Protein AF-A0A973XC02-F1 (afdb_monomer)

Secondary structure (DSSP, 8-state):
-------PPP--EEEEEE-SS--HHHHHHHTTHHHHHHHTTT-EEEEHHHH-GGGGGHHHH---TTEEEES-HHHHHHHHHTT--------------------TT-S--SGGGGTTPPP--PPPPHHHHHTT-TTTTHHHHHHHHHHHHHT-

Nearest PDB structures (foldseek):
  7f9d-assembly1_A  TM=4.186E-01  e=3.302E+00  Homo sapiens
  1tvm-assembly1_A  TM=3.261E-01  e=2.918E+00  Escherichia coli

Sequence (152 aa):
MTQTSIPTPSVDTLWFTRCPVPTATGLAYKLGWLSDDFAHDAIQVQTLQEVGGELARHHYDHELKTLVREGGNLLALPARAQGAKTKLVGLTWIDELQAILVRPGSDITRPEHLVGKRLALPAFRAEDIAQNRRGRSIARGMSLAGYKGALA

pLDDT: mean 86.85, std 10.94, range [42.97, 96.62]

Structure (mmCIF, N/CA/C/O backbone):
data_AF-A0A973XC02-F1
#
_entry.id   AF-A0A973XC02-F1
#
loop_
_atom_site.group_PDB
_atom_site.id
_atom_site.type_symbol
_atom_site.label_atom_id
_atom_site.label_alt_id
_atom_site.label_comp_id
_atom_site.label_asym_id
_atom_site.label_entity_id
_atom_site.label_seq_id
_atom_site.pdbx_PDB_ins_code
_atom_site.Cartn_x
_atom_site.Cartn_y
_atom_site.Cartn_z
_atom_site.occupancy
_atom_site.B_iso_or_equiv
_atom_site.auth_seq_id
_atom_site.auth_comp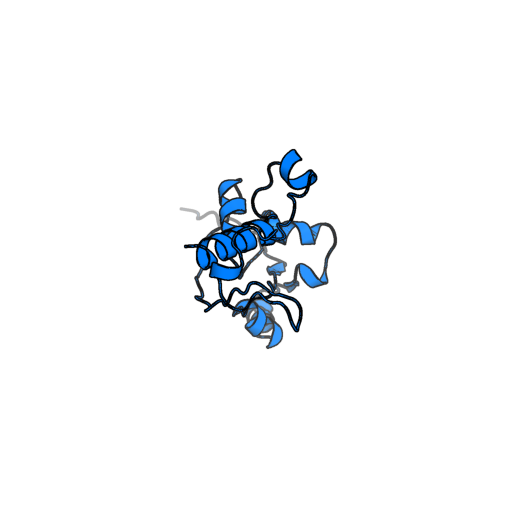_id
_atom_site.auth_asym_id
_atom_site.auth_atom_id
_atom_site.pdbx_PDB_model_num
ATOM 1 N N . MET A 1 1 ? 19.054 19.556 -41.951 1.00 46.62 1 MET A N 1
ATOM 2 C CA . MET A 1 1 ? 18.803 19.514 -40.495 1.00 46.62 1 MET A CA 1
ATOM 3 C C . MET A 1 1 ? 18.965 18.072 -40.053 1.00 46.62 1 MET A C 1
ATOM 5 O O . MET A 1 1 ? 18.111 17.253 -40.356 1.00 46.62 1 MET A O 1
ATOM 9 N N . THR A 1 2 ? 20.107 17.732 -39.468 1.00 42.97 2 THR A N 1
ATOM 10 C CA . THR A 1 2 ? 20.401 16.392 -38.948 1.00 42.97 2 THR A CA 1
ATOM 11 C C . THR A 1 2 ? 19.674 16.224 -37.616 1.00 42.97 2 THR A C 1
ATOM 13 O O . THR A 1 2 ? 19.988 16.908 -36.646 1.00 42.97 2 THR A O 1
ATOM 16 N N . GLN A 1 3 ? 18.656 15.363 -37.586 1.00 45.38 3 GLN A N 1
ATOM 17 C CA . GLN A 1 3 ? 18.008 14.943 -36.346 1.00 45.38 3 GLN A CA 1
ATOM 18 C C . GLN A 1 3 ? 18.979 14.037 -35.591 1.00 45.38 3 GLN A C 1
ATOM 20 O O . GLN A 1 3 ? 19.220 12.899 -35.984 1.00 45.38 3 GLN A O 1
ATOM 25 N N . THR A 1 4 ? 19.559 14.554 -34.514 1.00 46.59 4 THR A N 1
ATOM 26 C CA . THR A 1 4 ? 20.284 13.740 -33.542 1.00 46.59 4 THR A CA 1
ATOM 27 C C . THR A 1 4 ? 19.262 12.859 -32.827 1.00 46.59 4 THR A C 1
ATOM 29 O O . THR A 1 4 ? 18.496 13.351 -31.999 1.00 46.59 4 THR A O 1
ATOM 32 N N . SER A 1 5 ? 19.209 11.569 -33.167 1.00 49.69 5 SER A N 1
ATOM 33 C CA . SER A 1 5 ? 18.431 10.590 -32.409 1.00 49.69 5 SER A CA 1
ATOM 34 C C . SER A 1 5 ? 19.014 10.508 -31.002 1.00 49.69 5 SER A C 1
ATOM 36 O O . SER A 1 5 ? 20.159 10.091 -30.822 1.00 49.69 5 SER A O 1
ATOM 38 N N . ILE A 1 6 ? 18.249 10.938 -30.002 1.00 53.69 6 ILE A N 1
ATOM 39 C CA . ILE A 1 6 ? 18.600 10.705 -28.603 1.00 53.69 6 ILE A CA 1
ATOM 40 C C . ILE A 1 6 ? 18.558 9.183 -28.411 1.00 53.69 6 ILE A C 1
ATOM 42 O O . ILE A 1 6 ? 17.515 8.596 -28.703 1.00 53.69 6 ILE A O 1
ATOM 46 N N . PRO A 1 7 ? 19.643 8.519 -27.973 1.00 50.34 7 PRO A N 1
ATOM 47 C CA . PRO A 1 7 ? 19.581 7.100 -27.665 1.00 50.34 7 PRO A CA 1
ATOM 48 C C . PRO A 1 7 ? 18.562 6.911 -26.540 1.00 50.34 7 PRO A C 1
ATOM 50 O O . PRO A 1 7 ? 18.760 7.392 -25.421 1.00 50.34 7 PRO A O 1
ATOM 53 N N . THR A 1 8 ? 17.439 6.268 -26.852 1.00 57.44 8 THR A N 1
ATOM 54 C CA . THR A 1 8 ? 16.481 5.840 -25.837 1.00 57.44 8 THR A CA 1
ATOM 55 C C . THR A 1 8 ? 17.232 4.879 -24.919 1.00 57.44 8 THR A C 1
ATOM 57 O O . THR A 1 8 ? 17.833 3.933 -25.433 1.00 57.44 8 THR A O 1
ATOM 60 N N . PRO A 1 9 ? 17.281 5.112 -23.595 1.00 58.34 9 PRO A N 1
ATOM 61 C CA . PRO A 1 9 ? 17.897 4.146 -22.697 1.00 58.34 9 PRO A CA 1
ATOM 62 C C . PRO A 1 9 ? 17.231 2.787 -22.925 1.00 58.34 9 PRO A C 1
ATOM 64 O O . PRO A 1 9 ? 16.000 2.713 -22.900 1.00 58.34 9 PRO A O 1
ATOM 67 N N . SER A 1 10 ? 18.024 1.744 -23.189 1.00 78.19 10 SER A N 1
ATOM 68 C CA . SER A 1 10 ? 17.482 0.395 -23.317 1.00 78.19 10 SER A CA 1
ATOM 69 C C . SER A 1 10 ? 16.911 0.004 -21.960 1.00 78.19 10 SER A C 1
ATOM 71 O O . SER A 1 10 ? 17.583 0.049 -20.927 1.00 78.19 10 SER A O 1
ATOM 73 N N . VAL A 1 11 ? 15.609 -0.246 -21.934 1.00 90.38 11 VAL A N 1
ATOM 74 C CA . VAL A 1 11 ? 14.943 -0.766 -20.749 1.00 90.38 11 VAL A CA 1
ATOM 75 C C . VAL A 1 11 ? 15.113 -2.271 -20.807 1.00 90.38 11 VAL A C 1
ATOM 77 O O . VAL A 1 11 ? 14.372 -2.929 -21.512 1.00 90.38 11 VAL A O 1
ATOM 80 N N . ASP A 1 12 ? 16.078 -2.821 -20.077 1.00 92.38 12 ASP A N 1
ATOM 81 C CA . ASP A 1 12 ? 16.304 -4.275 -20.101 1.00 92.38 12 ASP A CA 1
ATOM 82 C C . ASP A 1 12 ? 15.309 -5.018 -19.189 1.00 92.38 12 ASP A C 1
ATOM 84 O O . ASP A 1 12 ? 15.028 -6.205 -19.358 1.00 92.38 12 ASP A O 1
ATOM 88 N N . THR A 1 13 ? 14.769 -4.326 -18.179 1.00 93.88 13 THR A N 1
ATOM 89 C CA . THR A 1 13 ? 13.832 -4.904 -17.210 1.00 93.88 13 THR A CA 1
ATOM 90 C C . THR A 1 13 ? 12.761 -3.905 -16.801 1.00 93.88 13 THR A C 1
ATOM 92 O O . THR A 1 13 ? 13.057 -2.829 -16.267 1.00 93.88 13 THR A O 1
ATOM 95 N N . LEU A 1 14 ? 11.509 -4.308 -16.995 1.00 94.12 14 LEU A N 1
ATOM 96 C CA . LEU A 1 14 ? 10.336 -3.723 -16.375 1.00 94.12 14 LEU A CA 1
ATOM 97 C C . LEU A 1 14 ? 10.137 -4.354 -14.996 1.00 94.12 14 LEU A C 1
ATOM 99 O O . LEU A 1 14 ? 9.862 -5.549 -14.856 1.00 94.12 14 LEU A O 1
ATOM 103 N N . TRP A 1 15 ? 10.227 -3.523 -13.969 1.00 94.38 15 TRP A N 1
ATOM 104 C CA . TRP A 1 15 ? 9.903 -3.918 -12.609 1.00 94.38 15 TRP A CA 1
ATOM 105 C C . TRP A 1 15 ? 8.450 -3.608 -12.321 1.00 94.38 15 TRP A C 1
ATOM 107 O O . TRP A 1 15 ? 7.950 -2.544 -12.686 1.00 94.38 15 TRP A O 1
ATOM 117 N N . PHE A 1 16 ? 7.780 -4.481 -11.581 1.00 92.19 16 PHE A N 1
ATOM 118 C CA . PHE A 1 16 ? 6.501 -4.125 -10.993 1.00 92.19 16 PHE A CA 1
ATOM 119 C C . PHE A 1 16 ? 6.318 -4.682 -9.584 1.00 92.19 16 PHE A C 1
ATOM 121 O O . PHE A 1 16 ? 7.075 -5.529 -9.106 1.00 92.19 16 PHE A O 1
ATOM 128 N N . THR A 1 17 ? 5.323 -4.158 -8.872 1.00 88.75 17 THR A N 1
ATOM 129 C CA . THR A 1 17 ? 5.004 -4.604 -7.512 1.00 88.75 17 THR A CA 1
ATOM 130 C C . THR A 1 17 ? 3.596 -5.153 -7.416 1.00 88.75 17 THR A C 1
ATOM 132 O O . THR A 1 17 ? 2.651 -4.507 -7.858 1.00 88.75 17 THR A O 1
ATOM 135 N N . ARG A 1 18 ? 3.449 -6.266 -6.699 1.00 83.25 18 ARG A N 1
ATOM 136 C CA 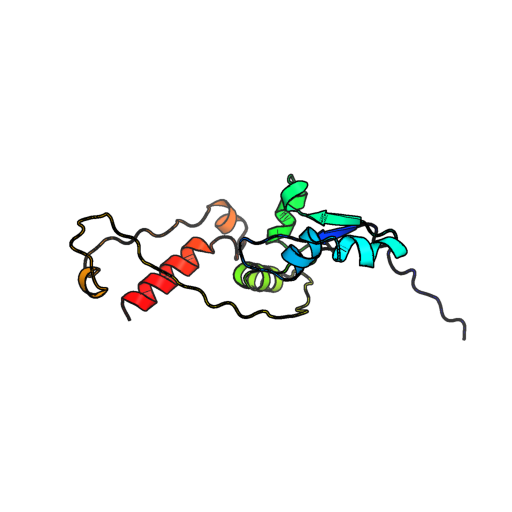. ARG A 1 18 ? 2.158 -6.806 -6.261 1.00 83.25 18 ARG A CA 1
ATOM 137 C C . ARG A 1 18 ? 1.794 -6.291 -4.864 1.00 83.25 18 ARG A C 1
ATOM 139 O O . ARG A 1 18 ? 2.375 -6.711 -3.865 1.00 83.25 18 ARG A O 1
ATOM 146 N N . CYS A 1 19 ? 0.844 -5.367 -4.780 1.00 78.50 19 CYS A N 1
ATOM 147 C CA . CYS A 1 19 ? 0.193 -5.035 -3.509 1.00 78.50 19 CYS A CA 1
ATOM 148 C C . CYS A 1 19 ? -0.877 -6.093 -3.164 1.00 78.50 19 CYS A C 1
ATOM 150 O O . CYS A 1 19 ? -1.382 -6.747 -4.075 1.00 78.50 19 CYS A O 1
ATOM 152 N N . PRO A 1 20 ? -1.270 -6.252 -1.885 1.00 77.38 20 PRO A N 1
ATOM 153 C CA . PRO A 1 20 ? -2.364 -7.141 -1.479 1.00 77.38 20 PRO A CA 1
ATOM 154 C C . PRO A 1 20 ? -3.742 -6.527 -1.803 1.00 77.38 20 PRO A C 1
ATOM 156 O O . PRO A 1 20 ? -4.612 -6.432 -0.946 1.00 77.38 20 PRO A O 1
ATOM 159 N N . VAL A 1 21 ? -3.914 -6.056 -3.036 1.00 77.88 21 VAL A N 1
ATOM 160 C CA . VAL A 1 21 ? -5.157 -5.505 -3.590 1.00 77.88 21 VAL A CA 1
ATOM 161 C C . VAL A 1 21 ? -5.350 -6.093 -4.993 1.00 77.88 21 VAL A C 1
ATOM 163 O O . VAL A 1 21 ? -4.355 -6.445 -5.637 1.00 77.88 21 VAL A O 1
ATOM 166 N N . PRO A 1 22 ? -6.591 -6.245 -5.483 1.00 80.88 22 PRO A N 1
ATOM 167 C CA . PRO A 1 22 ? -6.820 -6.731 -6.838 1.00 80.88 22 PRO A CA 1
ATOM 168 C C . PRO A 1 22 ? -6.283 -5.697 -7.836 1.00 80.88 22 PRO A C 1
ATOM 170 O O . PRO A 1 22 ? -6.787 -4.582 -7.915 1.00 80.88 22 PRO A O 1
ATOM 173 N N . THR A 1 23 ? -5.222 -6.057 -8.560 1.00 89.38 23 THR A N 1
ATOM 174 C CA . THR A 1 23 ? -4.550 -5.181 -9.533 1.00 89.38 23 THR A CA 1
ATOM 175 C C . THR A 1 23 ? -4.616 -5.796 -10.921 1.00 89.38 23 THR A C 1
ATOM 177 O O . THR A 1 23 ? -4.394 -7.002 -11.079 1.00 89.38 23 THR A O 1
ATOM 180 N N . ALA A 1 24 ? -4.881 -4.972 -11.934 1.00 90.94 24 ALA A N 1
ATOM 181 C CA . ALA A 1 24 ? -4.869 -5.407 -13.327 1.00 90.94 24 ALA A CA 1
ATOM 182 C C . ALA A 1 24 ? -3.470 -5.893 -13.738 1.00 90.94 24 ALA A C 1
ATOM 184 O O . ALA A 1 24 ? -3.335 -6.949 -14.351 1.00 90.94 24 ALA A O 1
ATOM 185 N N . THR A 1 25 ? -2.426 -5.187 -13.302 1.00 91.12 25 THR A N 1
ATOM 186 C CA . THR A 1 25 ? -1.013 -5.524 -13.531 1.00 91.12 25 THR A CA 1
ATOM 187 C C . THR A 1 25 ? -0.666 -6.887 -12.931 1.00 91.12 25 THR A C 1
ATOM 189 O O . THR A 1 25 ? -0.001 -7.699 -13.571 1.00 91.12 25 THR A O 1
ATOM 192 N N . GLY A 1 26 ? -1.147 -7.183 -11.716 1.00 89.94 26 GLY A N 1
ATOM 193 C CA . GLY A 1 26 ? -0.928 -8.480 -11.073 1.00 89.94 26 GLY A CA 1
ATOM 194 C C . GLY A 1 26 ? -1.609 -9.636 -11.810 1.00 89.94 26 GLY A C 1
ATOM 195 O O . GLY A 1 26 ? -1.017 -10.711 -11.933 1.00 89.94 26 GLY A O 1
ATOM 196 N N . LEU A 1 27 ? -2.825 -9.421 -12.325 1.00 91.94 27 LEU A N 1
ATOM 197 C CA . LEU A 1 27 ? -3.544 -10.418 -13.121 1.00 91.94 27 LEU A CA 1
ATOM 198 C C . LEU A 1 27 ? -2.881 -10.637 -14.487 1.00 91.94 27 LEU A C 1
ATOM 200 O O . LEU A 1 27 ? -2.615 -11.781 -14.846 1.00 91.94 27 LEU A O 1
ATOM 204 N N . ALA A 1 28 ? -2.561 -9.557 -15.204 1.00 93.56 28 ALA A N 1
ATOM 205 C CA . ALA A 1 28 ? -1.890 -9.603 -16.502 1.00 93.56 28 ALA A CA 1
ATOM 206 C C . ALA A 1 28 ? -0.536 -10.321 -16.416 1.00 93.56 28 ALA A C 1
ATOM 208 O O . ALA A 1 28 ? -0.223 -11.147 -17.268 1.00 93.56 28 ALA A O 1
ATOM 209 N N . TYR A 1 29 ? 0.235 -10.081 -15.350 1.00 91.94 29 TYR A N 1
ATOM 210 C CA . TYR A 1 29 ? 1.465 -10.829 -15.096 1.00 91.94 29 TYR A CA 1
ATOM 211 C C . TYR A 1 29 ? 1.206 -12.326 -14.905 1.00 91.94 29 TYR A C 1
ATOM 213 O O . TYR A 1 29 ? 1.849 -13.154 -15.541 1.00 91.94 29 TYR A O 1
ATOM 221 N N . LYS A 1 30 ? 0.245 -12.688 -14.044 1.00 91.56 30 LYS A N 1
ATOM 222 C CA . LYS A 1 30 ? -0.061 -14.096 -13.747 1.00 91.56 30 LYS A CA 1
ATOM 223 C C . LYS A 1 30 ? -0.553 -14.863 -14.981 1.00 91.56 30 LYS A C 1
ATOM 225 O O . LYS A 1 30 ? -0.336 -16.067 -15.061 1.00 91.56 30 LYS A O 1
ATOM 230 N N . LEU A 1 31 ? -1.222 -14.180 -15.908 1.00 95.38 31 LEU A N 1
ATOM 231 C CA . LEU A 1 31 ? -1.713 -14.747 -17.166 1.00 95.38 31 LEU A CA 1
ATOM 232 C C . LEU A 1 31 ? -0.663 -14.753 -18.292 1.00 95.38 31 LEU A C 1
ATOM 234 O O . LEU A 1 31 ? -0.972 -15.228 -19.378 1.00 95.38 31 LEU A O 1
ATOM 238 N N . GLY A 1 32 ? 0.550 -14.241 -18.052 1.00 95.00 32 GLY A N 1
ATOM 239 C CA . GLY A 1 32 ? 1.636 -14.183 -19.040 1.00 95.00 32 GLY A CA 1
ATOM 240 C C . GLY A 1 32 ? 1.597 -12.967 -19.969 1.00 95.00 32 GLY A C 1
ATOM 241 O O . GLY A 1 32 ? 2.591 -12.679 -20.623 1.00 95.00 32 GLY A O 1
ATOM 242 N N . TRP A 1 33 ? 0.516 -12.184 -19.959 1.00 96.12 33 TRP A N 1
ATOM 243 C CA . TRP A 1 33 ? 0.285 -11.104 -20.925 1.00 96.12 33 TRP A CA 1
ATOM 244 C C . TRP A 1 33 ? 1.378 -10.038 -20.927 1.00 96.12 33 TRP A C 1
ATOM 246 O O . TRP A 1 33 ? 1.778 -9.588 -21.991 1.00 96.12 33 TRP A O 1
ATOM 256 N N . LEU A 1 34 ? 1.880 -9.642 -19.749 1.00 93.44 34 LEU A N 1
ATOM 257 C CA . LEU A 1 34 ? 2.972 -8.665 -19.688 1.00 93.44 34 LEU A CA 1
ATOM 258 C C . LEU A 1 34 ? 4.253 -9.228 -20.311 1.00 93.44 34 LEU A C 1
ATOM 260 O O . LEU A 1 34 ? 4.937 -8.529 -21.043 1.00 93.44 34 LEU A O 1
ATOM 264 N N . SER A 1 35 ? 4.591 -10.483 -20.018 1.00 93.12 35 SER A N 1
ATOM 265 C CA . SER A 1 35 ? 5.792 -11.109 -20.570 1.00 93.12 35 SER A CA 1
ATOM 266 C C . SER A 1 35 ? 5.695 -11.281 -22.083 1.00 93.12 35 SER A C 1
ATOM 268 O O . SER A 1 35 ? 6.677 -11.018 -22.768 1.00 93.12 35 SER A O 1
ATOM 270 N N . ASP A 1 36 ? 4.524 -11.665 -22.591 1.00 95.69 36 ASP A N 1
ATOM 271 C CA . ASP A 1 36 ? 4.285 -11.844 -24.024 1.00 95.69 36 ASP A CA 1
ATOM 272 C C . ASP A 1 36 ? 4.392 -10.516 -24.792 1.00 95.69 36 ASP A C 1
ATOM 274 O O . ASP A 1 36 ? 5.047 -10.462 -25.832 1.00 95.69 36 ASP A O 1
ATOM 278 N N . ASP A 1 37 ? 3.805 -9.437 -24.260 1.00 94.19 37 ASP A N 1
ATOM 279 C CA . ASP A 1 37 ? 3.807 -8.108 -24.893 1.00 94.19 37 ASP A CA 1
ATOM 280 C C . ASP A 1 37 ? 5.227 -7.518 -24.977 1.00 94.19 37 ASP A C 1
ATOM 282 O O . ASP A 1 37 ? 5.639 -6.986 -26.006 1.00 94.19 37 ASP A O 1
ATOM 286 N N . PHE A 1 38 ? 6.024 -7.693 -23.917 1.00 93.75 38 PHE A N 1
ATOM 287 C CA . PHE A 1 38 ? 7.392 -7.168 -23.830 1.00 93.75 38 PHE A CA 1
ATOM 288 C C . PHE A 1 38 ? 8.472 -8.080 -24.444 1.00 93.75 38 PHE A C 1
ATOM 290 O O . PHE A 1 38 ? 9.632 -7.670 -24.558 1.00 93.75 38 PHE A O 1
ATOM 297 N N . ALA A 1 39 ? 8.123 -9.300 -24.872 1.00 92.81 39 ALA A N 1
ATOM 298 C CA . ALA A 1 39 ? 9.081 -10.268 -25.410 1.00 92.81 39 ALA A CA 1
ATOM 299 C C . ALA A 1 39 ? 9.748 -9.794 -26.711 1.00 92.81 39 ALA A C 1
ATOM 301 O O . ALA A 1 39 ? 10.949 -10.005 -26.892 1.00 92.81 39 ALA A O 1
ATOM 302 N N . HIS A 1 40 ? 8.991 -9.138 -27.600 1.00 90.75 40 HIS A N 1
ATOM 303 C CA . HIS A 1 40 ? 9.508 -8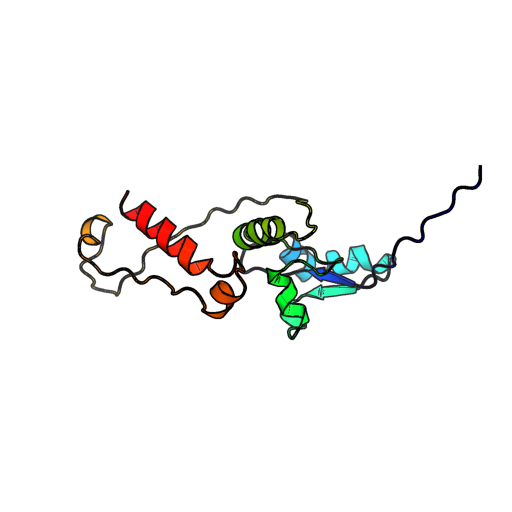.587 -28.862 1.00 90.75 40 HIS A CA 1
ATOM 304 C C . HIS A 1 40 ? 10.643 -7.581 -28.629 1.00 90.75 40 HIS A C 1
ATOM 306 O O . HIS A 1 40 ? 11.617 -7.552 -29.380 1.00 90.75 40 HIS A O 1
ATOM 312 N N . ASP A 1 41 ? 10.531 -6.792 -27.562 1.00 93.06 41 ASP A N 1
ATOM 313 C CA . ASP A 1 41 ? 11.490 -5.746 -27.216 1.00 93.06 41 ASP A CA 1
ATOM 314 C C . ASP A 1 41 ? 12.657 -6.272 -26.361 1.00 93.06 41 ASP A C 1
ATOM 316 O O . ASP A 1 41 ? 13.502 -5.494 -25.920 1.00 93.06 41 ASP A O 1
ATOM 320 N N . ALA A 1 42 ? 12.711 -7.588 -26.115 1.00 92.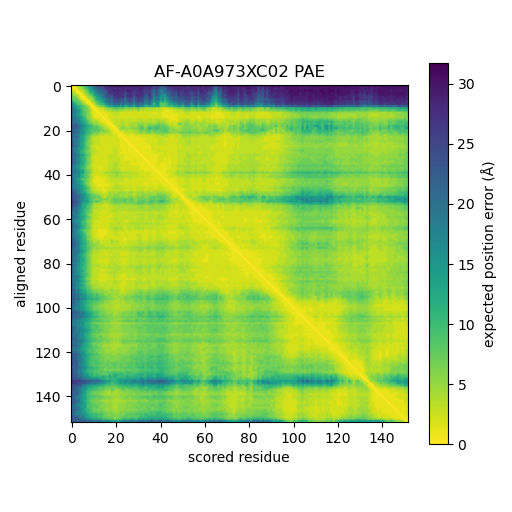88 42 ALA A N 1
ATOM 321 C CA . ALA A 1 42 ? 13.673 -8.242 -25.230 1.00 92.88 42 ALA A CA 1
ATOM 322 C C . ALA A 1 42 ? 13.690 -7.667 -23.797 1.00 92.88 42 ALA A C 1
ATOM 324 O O . ALA A 1 42 ? 14.718 -7.708 -23.116 1.00 92.88 42 ALA A O 1
ATOM 325 N N . ILE A 1 43 ? 12.546 -7.162 -23.319 1.00 94.94 43 ILE A N 1
ATOM 326 C CA . ILE A 1 43 ? 12.409 -6.580 -21.980 1.00 94.94 43 ILE A CA 1
ATOM 327 C C . ILE A 1 43 ? 11.931 -7.653 -21.005 1.00 94.94 43 ILE A C 1
ATOM 329 O O . ILE A 1 43 ? 10.876 -8.264 -21.174 1.00 94.94 43 ILE A O 1
ATOM 333 N N . GLN A 1 44 ? 12.689 -7.867 -19.931 1.00 93.62 44 GLN A N 1
ATOM 334 C CA . GLN A 1 44 ? 12.292 -8.795 -18.874 1.00 93.62 44 GLN A CA 1
ATOM 335 C C . GLN A 1 44 ? 11.225 -8.174 -17.967 1.00 93.62 44 GLN A C 1
ATOM 337 O O . GLN A 1 44 ? 11.324 -7.008 -17.597 1.00 93.62 44 GLN A O 1
ATOM 342 N N . VAL A 1 45 ? 10.239 -8.963 -17.535 1.00 93.81 45 VAL A N 1
ATOM 343 C CA . VAL A 1 45 ? 9.229 -8.530 -16.554 1.00 93.81 45 VAL A CA 1
ATOM 344 C C . VAL A 1 45 ? 9.487 -9.227 -15.221 1.00 93.81 45 VAL A C 1
ATOM 346 O O . VAL A 1 45 ? 9.403 -10.453 -15.137 1.00 93.81 45 VAL A O 1
ATOM 349 N N . GLN A 1 46 ? 9.788 -8.459 -14.170 1.00 92.69 46 GLN A N 1
ATOM 350 C CA . GLN A 1 46 ? 10.127 -8.993 -12.843 1.00 92.69 46 GLN A CA 1
ATOM 351 C C . GLN A 1 46 ? 9.341 -8.324 -11.710 1.00 92.69 46 GLN A C 1
ATOM 353 O O . GLN A 1 46 ? 9.024 -7.132 -11.765 1.00 92.69 46 GLN A O 1
ATOM 358 N N . THR A 1 47 ? 9.059 -9.081 -10.641 1.00 91.25 47 THR A N 1
ATOM 359 C CA . THR A 1 47 ? 8.432 -8.531 -9.430 1.00 91.25 47 THR A CA 1
ATOM 360 C C . THR A 1 47 ? 9.466 -8.178 -8.361 1.00 91.25 47 THR A C 1
ATOM 362 O O . THR A 1 47 ? 10.368 -8.963 -8.065 1.00 91.25 47 THR A O 1
ATOM 365 N N . LEU A 1 48 ? 9.294 -7.034 -7.685 1.00 90.19 48 LEU A N 1
ATOM 366 C CA . LEU A 1 48 ? 10.125 -6.699 -6.514 1.00 90.19 48 LEU A CA 1
ATOM 367 C C . LEU A 1 48 ? 9.935 -7.692 -5.351 1.00 90.19 48 LEU A C 1
ATOM 369 O O . LEU A 1 48 ? 10.841 -7.872 -4.540 1.00 90.19 48 LEU A O 1
ATOM 373 N N . GLN A 1 49 ? 8.766 -8.336 -5.261 1.00 84.44 49 GLN A N 1
ATOM 374 C CA . GLN A 1 49 ? 8.453 -9.324 -4.224 1.00 84.44 49 GLN A CA 1
ATOM 375 C C . GLN A 1 49 ? 9.245 -10.628 -4.374 1.00 84.44 49 GLN A C 1
ATOM 377 O O . GLN A 1 49 ? 9.551 -11.247 -3.361 1.00 84.44 49 GLN A O 1
ATOM 382 N N . GLU A 1 50 ? 9.538 -11.062 -5.602 1.00 84.00 50 GLU A N 1
ATOM 383 C CA . GLU A 1 50 ? 10.270 -12.314 -5.855 1.00 84.00 50 GLU A CA 1
ATOM 384 C C . GLU A 1 50 ? 11.780 -12.140 -5.718 1.00 84.00 50 GLU A C 1
ATOM 386 O O . GLU A 1 50 ? 12.450 -13.052 -5.244 1.00 84.00 50 GLU A O 1
ATOM 391 N N . VAL A 1 51 ? 12.313 -10.973 -6.089 1.00 83.31 51 VAL A N 1
ATOM 392 C CA . VAL A 1 51 ? 13.758 -10.713 -6.010 1.00 83.31 51 VAL A CA 1
ATOM 393 C C . VAL A 1 51 ? 14.195 -10.343 -4.590 1.00 83.31 51 VAL A C 1
ATOM 395 O O . VAL A 1 51 ? 15.251 -10.777 -4.132 1.00 83.31 51 VAL A O 1
ATOM 398 N N . GLY A 1 52 ? 13.381 -9.576 -3.858 1.00 80.88 52 GLY A N 1
ATOM 399 C CA . GLY A 1 52 ? 13.692 -9.186 -2.483 1.00 80.88 52 GLY A CA 1
ATOM 400 C C . GLY A 1 52 ? 14.939 -8.295 -2.356 1.00 80.88 52 GLY A C 1
ATOM 401 O O . GLY A 1 52 ? 15.283 -7.528 -3.257 1.00 80.88 52 GLY A O 1
ATOM 402 N N . GLY A 1 53 ? 15.596 -8.363 -1.194 1.00 85.75 53 GLY A N 1
ATOM 403 C CA . GLY A 1 53 ? 16.846 -7.647 -0.914 1.00 85.75 53 GLY A CA 1
ATOM 404 C C . GLY A 1 53 ? 16.735 -6.122 -1.012 1.00 85.75 53 GLY A C 1
ATOM 405 O O . GLY A 1 53 ? 15.699 -5.533 -0.699 1.00 85.75 53 GLY A O 1
ATOM 406 N N . GLU A 1 54 ? 17.814 -5.482 -1.469 1.00 85.31 54 GLU A N 1
ATOM 407 C CA . GLU A 1 54 ? 17.889 -4.023 -1.633 1.00 85.31 54 GLU A CA 1
ATOM 408 C C . GLU A 1 54 ? 16.837 -3.480 -2.604 1.00 85.31 54 GLU A C 1
ATOM 410 O O . GLU A 1 54 ? 16.327 -2.382 -2.404 1.00 85.31 54 GLU A O 1
ATOM 415 N N . LEU A 1 55 ? 16.447 -4.252 -3.623 1.00 88.50 55 LEU A N 1
ATOM 416 C CA . LEU A 1 55 ? 15.450 -3.823 -4.605 1.00 88.50 55 LEU A CA 1
ATOM 417 C C . LEU A 1 55 ? 14.049 -3.691 -3.996 1.00 88.50 55 LEU A C 1
ATOM 419 O O . LEU A 1 55 ? 13.272 -2.833 -4.418 1.00 88.50 55 LEU A O 1
ATOM 423 N N . ALA A 1 56 ? 13.730 -4.467 -2.955 1.00 85.31 56 ALA A N 1
ATOM 424 C CA . ALA A 1 56 ? 12.426 -4.415 -2.296 1.00 85.31 56 ALA A CA 1
ATOM 425 C C . ALA A 1 56 ? 12.111 -3.033 -1.695 1.00 85.31 56 ALA A C 1
ATOM 427 O O . ALA A 1 56 ? 10.939 -2.664 -1.576 1.00 85.31 56 ALA A O 1
ATOM 428 N N . ARG A 1 57 ? 13.132 -2.229 -1.357 1.00 86.06 57 ARG A N 1
ATOM 429 C CA . ARG A 1 57 ? 12.941 -0.863 -0.840 1.00 86.06 57 ARG A CA 1
ATOM 430 C C . ARG A 1 57 ? 12.233 0.049 -1.844 1.00 86.06 57 ARG A C 1
ATOM 432 O O . ARG A 1 57 ? 11.479 0.935 -1.435 1.00 86.06 57 ARG A O 1
ATOM 439 N N . HIS A 1 58 ? 12.393 -0.225 -3.142 1.00 90.12 58 HIS A N 1
ATOM 440 C CA . HIS A 1 58 ? 11.786 0.560 -4.212 1.00 90.12 58 HIS A CA 1
ATOM 441 C C . HIS A 1 58 ? 10.266 0.434 -4.281 1.00 90.12 58 HIS A C 1
ATOM 443 O O . HIS A 1 58 ? 9.605 1.286 -4.873 1.00 90.12 58 HIS A O 1
ATOM 449 N N . HIS A 1 59 ? 9.688 -0.540 -3.570 1.00 88.62 59 HIS A N 1
ATOM 450 C CA . HIS A 1 59 ? 8.255 -0.577 -3.300 1.00 88.62 59 HIS A CA 1
ATOM 451 C C . HIS A 1 59 ? 7.747 0.659 -2.533 1.00 88.62 59 HIS A C 1
ATOM 453 O O . HIS A 1 59 ? 6.567 0.9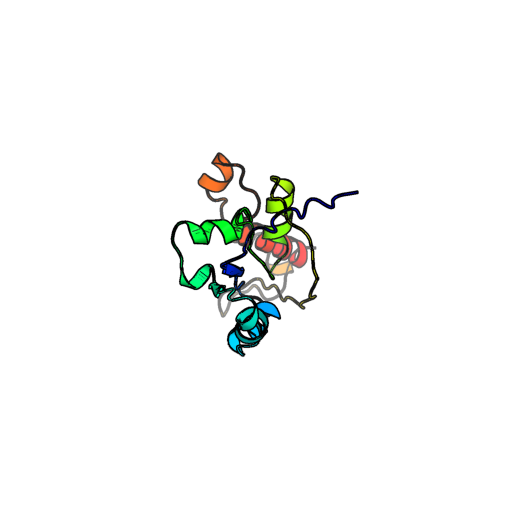90 -2.631 1.00 88.62 59 HIS A O 1
ATOM 459 N N . TYR A 1 60 ? 8.619 1.322 -1.763 1.00 86.56 60 TYR A N 1
ATOM 460 C CA . TYR A 1 60 ? 8.272 2.460 -0.911 1.00 86.56 60 TYR A CA 1
ATOM 461 C C . TYR A 1 60 ? 8.803 3.795 -1.440 1.00 86.56 60 TYR A C 1
ATOM 463 O O . TYR A 1 60 ? 8.080 4.785 -1.383 1.00 86.56 60 TYR A O 1
ATOM 471 N N . ASP A 1 61 ? 10.052 3.845 -1.918 1.00 89.06 61 ASP A N 1
ATOM 472 C CA . ASP A 1 61 ? 10.668 5.103 -2.381 1.00 89.06 61 ASP A CA 1
ATOM 473 C C . ASP A 1 61 ? 10.317 5.458 -3.838 1.00 89.06 61 ASP A C 1
ATOM 475 O O . ASP A 1 61 ? 10.305 6.633 -4.201 1.00 89.06 61 ASP A O 1
ATOM 479 N N . HIS A 1 62 ? 9.954 4.455 -4.644 1.00 91.94 62 HIS A N 1
ATOM 480 C CA . HIS A 1 62 ? 9.630 4.576 -6.066 1.00 91.94 62 HIS A CA 1
ATOM 481 C C . HIS A 1 62 ? 10.767 5.189 -6.913 1.00 91.94 62 HIS A C 1
ATOM 483 O O . HIS A 1 62 ? 10.509 5.864 -7.912 1.00 91.94 62 HIS A O 1
ATOM 489 N N . GLU A 1 63 ? 12.027 4.978 -6.524 1.00 91.31 63 GLU A N 1
ATOM 490 C CA . GLU A 1 63 ? 13.201 5.543 -7.212 1.00 91.31 63 GLU A CA 1
ATOM 491 C C . GLU A 1 63 ? 13.705 4.691 -8.385 1.00 91.31 63 GLU A C 1
ATOM 493 O O . GLU A 1 63 ? 14.494 5.163 -9.209 1.00 91.31 63 GLU A O 1
ATOM 498 N N . LEU A 1 64 ? 13.242 3.444 -8.496 1.00 92.31 64 LEU A N 1
ATOM 499 C CA . LEU A 1 64 ? 13.600 2.560 -9.598 1.00 92.31 64 LEU A CA 1
ATOM 500 C C . LEU A 1 64 ? 12.935 3.041 -10.896 1.00 92.31 64 LEU A C 1
ATOM 502 O O . LEU A 1 64 ? 11.715 3.027 -11.027 1.00 92.31 64 LEU A O 1
ATOM 506 N N . LYS A 1 65 ? 13.745 3.489 -11.863 1.00 91.75 65 LYS A N 1
ATOM 507 C CA . LYS A 1 65 ? 13.266 4.196 -13.068 1.00 91.75 65 LYS A CA 1
ATOM 508 C C . LYS A 1 65 ? 12.293 3.387 -13.926 1.00 91.75 65 LYS A C 1
ATOM 510 O O . LYS A 1 65 ? 11.420 3.976 -14.551 1.00 91.75 65 LYS A O 1
ATOM 515 N N . THR A 1 66 ? 12.461 2.071 -13.968 1.00 93.88 66 THR A N 1
ATOM 516 C CA . THR A 1 66 ? 11.651 1.155 -14.779 1.00 93.88 66 THR A CA 1
ATOM 517 C C . THR A 1 66 ? 10.611 0.417 -13.934 1.00 93.88 66 THR A C 1
ATOM 519 O O . THR A 1 66 ? 10.194 -0.682 -14.282 1.00 93.88 66 THR A O 1
ATOM 522 N N . LEU A 1 67 ? 10.196 1.006 -12.805 1.00 94.19 67 LEU A N 1
ATOM 523 C CA . LEU A 1 67 ? 9.161 0.463 -11.930 1.00 94.19 67 LEU A CA 1
ATOM 524 C C . LEU A 1 67 ? 7.763 0.961 -12.310 1.00 94.19 67 LEU A C 1
ATOM 526 O O . LEU A 1 67 ? 7.487 2.162 -12.284 1.00 94.19 67 LEU A O 1
ATOM 530 N N . VAL A 1 68 ? 6.846 0.021 -12.521 1.00 93.81 68 VAL A N 1
ATOM 531 C CA . VAL A 1 68 ? 5.399 0.245 -12.537 1.00 93.81 68 VAL A CA 1
ATOM 532 C C . VAL A 1 68 ? 4.798 -0.265 -11.232 1.00 93.81 68 VAL A C 1
ATOM 534 O O . VAL A 1 68 ? 4.977 -1.412 -10.832 1.00 93.81 68 VAL A O 1
ATOM 537 N N . ARG A 1 69 ? 4.043 0.589 -10.542 1.00 93.00 69 ARG A N 1
ATOM 538 C CA . ARG A 1 69 ? 3.326 0.207 -9.323 1.00 93.00 69 ARG A CA 1
ATOM 539 C C . ARG A 1 69 ? 1.842 0.475 -9.487 1.00 93.00 69 ARG A C 1
ATOM 541 O O . ARG A 1 69 ? 1.423 1.628 -9.531 1.00 93.00 69 ARG A O 1
ATOM 548 N N . GLU A 1 70 ? 1.061 -0.593 -9.433 1.00 92.06 70 GLU A N 1
ATOM 549 C CA . GLU A 1 70 ? -0.376 -0.535 -9.196 1.00 92.06 70 GLU A CA 1
ATOM 550 C C . GLU A 1 70 ? -0.654 -0.966 -7.751 1.00 92.06 70 GLU A C 1
ATOM 552 O O . GLU A 1 70 ? -0.167 -1.995 -7.283 1.00 92.06 70 GLU A O 1
ATOM 557 N N . GLY A 1 71 ? -1.386 -0.143 -7.003 1.00 89.69 71 GLY A N 1
ATOM 558 C CA . GLY A 1 71 ? -1.712 -0.412 -5.605 1.00 89.69 71 GLY A CA 1
ATOM 559 C C . GLY A 1 71 ? -2.121 0.847 -4.851 1.00 89.69 71 GLY A C 1
ATOM 560 O O . GLY A 1 71 ? -2.103 1.945 -5.406 1.00 89.69 71 GLY A O 1
ATOM 561 N N . GLY A 1 72 ? -2.433 0.703 -3.559 1.00 87.06 72 GLY A N 1
ATOM 562 C CA . GLY A 1 72 ? -2.996 1.783 -2.740 1.00 87.06 72 GLY A CA 1
ATOM 563 C C . GLY A 1 72 ? -2.222 3.106 -2.826 1.00 87.06 72 GLY A C 1
ATOM 564 O O . GLY A 1 72 ? -0.984 3.127 -2.823 1.00 87.06 72 GLY A O 1
ATOM 565 N N . ASN A 1 73 ? -2.954 4.219 -2.889 1.00 87.06 73 ASN A N 1
ATOM 566 C CA . ASN A 1 73 ? -2.408 5.573 -3.054 1.00 87.06 73 ASN A CA 1
ATOM 567 C C . ASN A 1 73 ? -1.521 6.031 -1.879 1.00 87.06 73 ASN A C 1
ATOM 569 O O . ASN A 1 73 ? -0.694 6.926 -2.045 1.00 87.06 73 ASN A O 1
ATOM 573 N N . LEU A 1 74 ? -1.643 5.392 -0.715 1.00 82.88 74 LEU A N 1
ATOM 574 C CA . LEU A 1 74 ? -0.954 5.789 0.508 1.00 82.88 74 LEU A CA 1
ATOM 575 C C . LEU A 1 74 ? 0.575 5.632 0.438 1.00 82.88 74 LEU A C 1
ATOM 577 O O . LEU A 1 74 ? 1.264 6.321 1.178 1.00 82.88 74 LEU A O 1
ATOM 581 N N . LEU A 1 75 ? 1.128 4.823 -0.478 1.00 85.62 75 LEU A N 1
ATOM 582 C CA . LEU A 1 75 ? 2.577 4.844 -0.770 1.00 85.62 75 LEU A CA 1
ATOM 583 C C . LEU A 1 75 ? 2.933 5.822 -1.899 1.00 85.62 75 LEU A C 1
ATOM 585 O O . LEU A 1 75 ? 3.935 6.527 -1.818 1.00 85.62 75 LEU A O 1
ATOM 589 N N . ALA A 1 76 ? 2.089 5.916 -2.929 1.00 89.25 76 ALA A N 1
ATOM 590 C CA . ALA A 1 76 ? 2.346 6.761 -4.094 1.00 89.25 76 ALA A CA 1
ATOM 591 C C . ALA A 1 76 ? 2.335 8.260 -3.770 1.00 89.25 76 ALA A C 1
ATOM 593 O O . ALA A 1 76 ? 3.210 8.987 -4.244 1.00 89.25 76 ALA A O 1
ATOM 594 N N . LEU A 1 77 ? 1.382 8.720 -2.952 1.00 89.25 77 LEU A N 1
ATOM 595 C CA . LEU A 1 77 ? 1.271 10.134 -2.590 1.00 89.25 77 LEU A CA 1
ATOM 596 C C . LEU A 1 77 ? 2.480 10.603 -1.765 1.00 89.25 77 LEU A C 1
ATOM 598 O O . LEU A 1 77 ? 3.097 11.597 -2.153 1.00 89.25 77 LEU A O 1
ATOM 602 N N . PRO A 1 78 ? 2.897 9.909 -0.685 1.00 86.94 78 PRO A N 1
ATOM 603 C CA . PRO A 1 78 ? 4.057 10.339 0.082 1.00 86.94 78 PRO A CA 1
ATOM 604 C C . PRO A 1 78 ? 5.380 10.202 -0.667 1.00 86.94 78 PRO A C 1
ATOM 606 O O . PRO A 1 78 ? 6.219 11.084 -0.503 1.00 86.94 78 PRO A O 1
ATOM 609 N N . ALA A 1 79 ? 5.571 9.163 -1.491 1.00 89.12 79 ALA A N 1
ATOM 610 C CA . ALA A 1 79 ? 6.769 9.034 -2.325 1.00 89.12 79 ALA A CA 1
ATOM 611 C C . ALA A 1 79 ? 6.893 10.229 -3.283 1.00 89.12 79 ALA A C 1
ATOM 613 O O . ALA A 1 79 ? 7.935 10.884 -3.350 1.00 89.12 79 ALA A O 1
ATOM 614 N N . ARG A 1 80 ? 5.791 10.598 -3.955 1.00 91.62 80 ARG A N 1
ATOM 615 C CA . ARG A 1 80 ? 5.743 11.787 -4.819 1.00 91.62 80 ARG A CA 1
ATOM 616 C C . ARG A 1 80 ? 6.022 13.073 -4.038 1.00 91.62 80 ARG A C 1
ATOM 618 O O . ARG A 1 80 ? 6.795 13.903 -4.512 1.00 91.62 80 ARG A O 1
ATOM 625 N N . ALA A 1 81 ? 5.429 13.227 -2.852 1.00 89.00 81 ALA A N 1
ATOM 626 C CA . ALA A 1 81 ? 5.654 14.380 -1.976 1.00 89.00 81 ALA A CA 1
ATOM 627 C C . ALA A 1 81 ? 7.107 14.476 -1.470 1.00 89.00 81 ALA A C 1
ATOM 629 O O . ALA A 1 81 ? 7.589 15.573 -1.210 1.00 89.00 81 ALA A O 1
ATOM 630 N N . GLN A 1 82 ? 7.812 13.345 -1.374 1.00 87.44 82 GLN A N 1
ATOM 631 C CA . GLN A 1 82 ? 9.236 13.253 -1.026 1.00 87.44 82 GLN A CA 1
ATOM 632 C C . GLN A 1 82 ? 10.172 13.400 -2.237 1.00 87.44 82 GLN A C 1
ATOM 634 O O . GLN A 1 82 ? 11.381 13.253 -2.099 1.00 87.44 82 GLN A O 1
ATOM 639 N N . GLY A 1 83 ? 9.641 13.728 -3.419 1.00 90.88 83 GLY A N 1
ATOM 640 C CA . GLY A 1 83 ? 10.442 14.050 -4.600 1.00 90.88 83 GLY A CA 1
ATOM 641 C C . GLY A 1 83 ? 10.594 12.916 -5.611 1.00 90.88 83 GLY A C 1
ATOM 642 O O . GLY A 1 83 ? 11.206 13.143 -6.659 1.00 90.88 83 GLY A O 1
ATOM 643 N N . ALA A 1 84 ? 9.995 11.741 -5.377 1.00 92.31 84 ALA A N 1
ATOM 644 C CA . ALA A 1 84 ? 9.988 10.673 -6.374 1.00 92.31 84 ALA A CA 1
ATOM 645 C C . ALA A 1 84 ? 9.403 11.186 -7.702 1.00 92.31 84 ALA A C 1
ATOM 647 O O . ALA A 1 84 ? 8.392 11.904 -7.739 1.00 92.31 84 ALA A O 1
ATOM 648 N N . LYS A 1 85 ? 10.049 10.834 -8.817 1.00 94.56 85 LYS A N 1
ATOM 649 C CA . LYS A 1 85 ? 9.700 11.318 -10.165 1.00 94.56 85 LYS A CA 1
ATOM 650 C C . LYS A 1 85 ? 8.646 10.428 -10.828 1.00 94.56 85 LYS A C 1
ATOM 652 O O . LYS A 1 85 ? 8.816 9.990 -11.960 1.00 94.56 85 LYS A O 1
ATOM 657 N N . THR A 1 86 ? 7.558 10.157 -10.115 1.00 94.31 86 THR A N 1
ATOM 658 C CA . THR A 1 86 ? 6.483 9.277 -10.583 1.00 94.31 86 THR A CA 1
ATOM 659 C C . THR A 1 86 ? 5.441 10.022 -11.421 1.00 94.31 86 THR A C 1
ATOM 661 O O . THR A 1 86 ? 5.269 11.243 -11.318 1.00 94.31 86 THR A O 1
ATOM 664 N N . LYS A 1 87 ? 4.725 9.269 -12.261 1.00 95.25 87 LYS A N 1
ATOM 665 C CA . LYS A 1 87 ? 3.567 9.721 -13.042 1.00 95.25 87 LYS A CA 1
ATOM 666 C C . LYS A 1 87 ? 2.375 8.817 -12.727 1.00 95.25 87 LYS A C 1
ATOM 668 O O . LYS A 1 87 ? 2.553 7.616 -12.550 1.00 95.25 87 LYS A O 1
ATOM 673 N N . LEU A 1 88 ? 1.180 9.398 -12.639 1.00 95.25 88 LEU A N 1
ATOM 674 C CA . LEU A 1 88 ? -0.063 8.638 -12.514 1.00 95.25 88 LEU A CA 1
ATOM 675 C C . LEU A 1 88 ? -0.517 8.216 -13.914 1.00 95.25 88 LEU A C 1
ATOM 677 O O . LEU A 1 88 ? -0.711 9.081 -14.763 1.00 95.25 88 LEU A O 1
ATOM 681 N N . VAL A 1 89 ? -0.660 6.910 -14.139 1.00 93.75 89 VAL A N 1
ATOM 682 C CA . VAL A 1 89 ? -1.051 6.340 -15.443 1.00 93.75 89 VAL A CA 1
ATOM 683 C C . VAL A 1 89 ? -2.520 5.909 -15.456 1.00 93.75 89 VAL A C 1
ATOM 685 O O . VAL A 1 89 ? -3.183 6.023 -16.479 1.00 93.75 89 VAL A O 1
ATOM 688 N N . GLY A 1 90 ? -3.056 5.471 -14.315 1.00 92.94 90 GLY A N 1
ATOM 689 C CA . GLY A 1 90 ? -4.442 5.031 -14.200 1.00 92.94 90 GLY A CA 1
ATOM 690 C C . GLY A 1 90 ? -4.898 4.918 -12.749 1.00 92.94 90 GLY A C 1
ATOM 691 O O . GLY A 1 90 ? -4.082 4.947 -11.825 1.00 92.94 90 GLY A O 1
ATOM 692 N N . LEU A 1 91 ? -6.213 4.813 -12.565 1.00 92.94 91 LEU A N 1
ATOM 693 C CA . LEU A 1 91 ? -6.866 4.611 -11.276 1.00 92.94 91 LEU A CA 1
ATOM 694 C C . LEU A 1 91 ? -7.887 3.484 -11.408 1.00 92.94 91 LEU A C 1
ATOM 696 O O . LEU A 1 91 ? -8.718 3.505 -12.312 1.00 92.94 91 LEU A O 1
ATOM 700 N N . THR A 1 92 ? -7.846 2.559 -10.458 1.00 89.25 92 THR A N 1
ATOM 701 C CA . THR A 1 92 ? -8.857 1.518 -10.282 1.00 89.25 92 THR A CA 1
ATOM 702 C C . THR A 1 92 ? -9.521 1.771 -8.940 1.00 89.25 92 THR A C 1
ATOM 704 O O . THR A 1 92 ? -8.835 1.821 -7.916 1.00 89.25 92 THR A O 1
ATOM 707 N N . TRP A 1 93 ? -10.837 1.978 -8.940 1.00 88.94 93 TRP A N 1
ATOM 708 C CA . TRP A 1 93 ? -11.594 2.070 -7.697 1.00 88.94 93 TRP A CA 1
ATOM 709 C C . TRP A 1 93 ? -11.882 0.665 -7.178 1.00 88.94 93 TRP A C 1
ATOM 711 O O . TRP A 1 93 ? -12.284 -0.209 -7.946 1.00 88.94 93 TRP A O 1
ATOM 721 N N . ILE A 1 94 ? -11.667 0.462 -5.884 1.00 83.69 94 ILE A N 1
ATOM 722 C CA . ILE A 1 94 ? -11.995 -0.779 -5.193 1.00 83.69 94 ILE A CA 1
ATOM 723 C C . ILE A 1 94 ? -12.866 -0.437 -3.994 1.00 83.69 94 ILE A C 1
ATOM 725 O O . ILE A 1 94 ? -12.572 0.504 -3.255 1.00 83.69 94 ILE A O 1
ATOM 729 N N . ASP A 1 95 ? -13.940 -1.197 -3.811 1.00 86.38 95 ASP A N 1
ATOM 730 C CA . ASP A 1 95 ? -14.742 -1.089 -2.603 1.00 86.38 95 ASP A CA 1
ATOM 731 C C . ASP A 1 95 ? -13.986 -1.768 -1.461 1.00 86.38 95 ASP A C 1
ATOM 733 O O . ASP A 1 95 ? -13.671 -2.960 -1.513 1.00 86.38 95 ASP A O 1
ATOM 737 N N . GLU A 1 96 ? -13.661 -0.992 -0.431 1.00 81.00 96 GLU A N 1
ATOM 738 C CA . GLU A 1 96 ? -12.953 -1.472 0.751 1.00 81.00 96 GLU A CA 1
ATOM 739 C C . GLU A 1 96 ? -13.901 -1.526 1.952 1.00 81.00 96 GLU A C 1
ATOM 741 O O . GLU A 1 96 ? -14.641 -0.582 2.231 1.00 81.00 96 GLU A O 1
ATOM 746 N N . LEU A 1 97 ? -13.840 -2.629 2.701 1.00 86.12 97 LEU A N 1
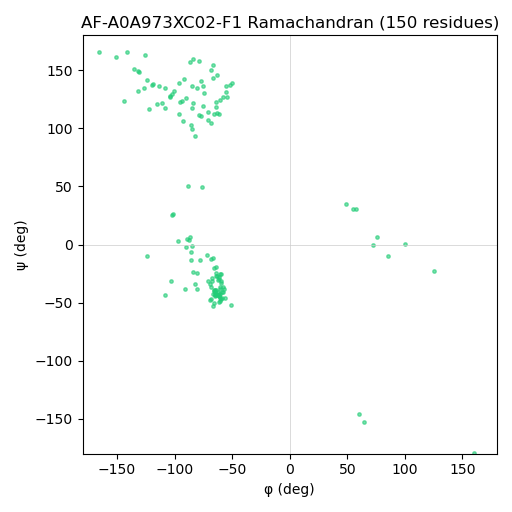ATOM 747 C CA . LEU A 1 97 ? -14.479 -2.753 4.007 1.00 86.12 97 LEU A CA 1
ATOM 748 C C . LEU A 1 97 ? -13.422 -2.600 5.097 1.00 86.12 97 LEU A C 1
ATOM 750 O O . LEU A 1 97 ? -12.422 -3.320 5.116 1.00 86.12 97 LEU A O 1
ATOM 754 N N . GLN A 1 98 ? -13.696 -1.732 6.065 1.00 88.00 98 GLN A N 1
ATOM 755 C CA . GLN A 1 98 ? -12.935 -1.664 7.303 1.00 88.00 98 GLN A CA 1
ATOM 756 C C . GLN A 1 98 ? -13.814 -2.078 8.484 1.00 88.00 98 GLN A C 1
ATOM 758 O O . GLN A 1 98 ? -14.958 -1.650 8.598 1.00 88.00 98 GLN A O 1
ATOM 763 N N . ALA A 1 99 ? -13.261 -2.893 9.385 1.00 91.06 99 ALA A N 1
ATOM 764 C CA . ALA A 1 99 ? -13.955 -3.366 10.577 1.00 91.06 99 ALA A CA 1
ATOM 765 C C . ALA A 1 99 ? -13.096 -3.194 11.836 1.00 91.06 99 ALA A C 1
ATOM 767 O O . ALA A 1 99 ? -11.867 -3.286 11.792 1.00 91.06 99 ALA A O 1
ATOM 768 N N . ILE A 1 100 ? -13.760 -2.983 12.975 1.00 91.81 100 ILE A N 1
ATOM 769 C CA . ILE A 1 100 ? -13.149 -3.074 14.304 1.00 91.81 100 ILE A CA 1
ATOM 770 C C . ILE A 1 100 ? -13.441 -4.476 14.829 1.00 91.81 100 ILE A C 1
ATOM 772 O O . ILE A 1 100 ? -14.589 -4.823 15.092 1.00 91.81 100 ILE A O 1
ATOM 776 N N . LEU A 1 101 ? -12.397 -5.289 14.959 1.00 93.50 101 LEU A N 1
ATOM 777 C CA . LEU A 1 101 ? -12.529 -6.664 15.424 1.00 93.50 101 LEU A CA 1
ATOM 778 C C . LEU A 1 101 ? -12.530 -6.719 16.953 1.00 93.50 101 LEU A C 1
ATOM 780 O O . LEU A 1 101 ? -11.700 -6.091 17.614 1.00 93.50 101 LEU A O 1
ATOM 784 N N . VAL A 1 102 ? -13.440 -7.517 17.504 1.00 95.00 102 VAL A N 1
ATOM 785 C CA . VAL A 1 102 ? -13.553 -7.798 18.939 1.00 95.00 102 VAL A CA 1
ATOM 786 C C . VAL A 1 102 ? -13.533 -9.306 19.171 1.00 95.00 102 VAL A C 1
ATOM 788 O O . VAL A 1 102 ? -13.713 -10.094 18.242 1.00 95.00 102 VAL A O 1
ATOM 791 N N . ARG A 1 103 ? -13.285 -9.733 20.413 1.00 96.50 103 ARG A N 1
ATOM 792 C CA . ARG A 1 103 ? -13.306 -11.163 20.746 1.00 96.50 103 ARG A CA 1
ATOM 793 C C . ARG A 1 103 ? -14.733 -11.725 20.668 1.00 96.50 103 ARG A C 1
ATOM 795 O O . ARG A 1 103 ? -15.675 -11.001 21.000 1.00 96.50 103 ARG A O 1
ATOM 802 N N . PRO A 1 104 ? -14.902 -13.017 20.337 1.00 96.38 104 PRO A N 1
ATOM 803 C CA . PRO A 1 104 ? -16.174 -13.706 20.530 1.00 96.38 104 PRO A CA 1
ATOM 804 C C . PRO A 1 104 ? -16.689 -13.525 21.966 1.00 96.38 104 PRO A C 1
ATOM 806 O O . PRO A 1 104 ? -15.910 -13.592 22.917 1.00 96.38 104 PRO A O 1
ATOM 809 N N . GLY A 1 105 ? -17.989 -13.262 22.118 1.00 95.75 105 GLY A N 1
ATOM 810 C CA . GLY A 1 105 ? -18.620 -13.016 23.421 1.00 95.75 105 GLY A CA 1
ATOM 811 C C . GLY A 1 105 ? -18.351 -11.636 24.038 1.00 95.75 105 GLY A C 1
ATOM 812 O O . GLY A 1 105 ? -18.741 -11.410 25.180 1.00 95.75 105 GLY A O 1
ATOM 813 N N . SER A 1 106 ? -17.692 -10.710 23.328 1.00 96.62 106 SER A N 1
ATOM 814 C CA . SER A 1 106 ? -17.562 -9.324 23.796 1.00 96.62 106 SER A CA 1
ATOM 815 C C . SER A 1 106 ? -18.929 -8.641 23.898 1.00 96.62 106 SER A C 1
ATOM 817 O O . SER A 1 106 ? -19.798 -8.833 23.053 1.00 96.62 106 SER A O 1
ATOM 819 N N . ASP A 1 107 ? -19.067 -7.752 24.880 1.00 95.94 107 ASP A N 1
ATOM 820 C CA . ASP A 1 107 ? -20.187 -6.813 25.015 1.00 95.94 107 ASP A CA 1
ATOM 821 C C . ASP A 1 107 ? -20.233 -5.751 23.898 1.00 95.94 107 ASP A C 1
ATOM 823 O O . ASP A 1 107 ? -21.232 -5.055 23.754 1.00 95.94 107 ASP A O 1
ATOM 827 N N . ILE A 1 108 ? -19.179 -5.612 23.087 1.00 96.38 108 ILE A N 1
ATOM 828 C CA . ILE A 1 108 ? -19.069 -4.627 22.006 1.00 96.38 108 ILE A CA 1
ATOM 829 C C . ILE A 1 108 ? -19.719 -5.191 20.738 1.00 96.38 108 ILE A C 1
ATOM 831 O O . ILE A 1 108 ? -19.128 -6.012 20.043 1.00 96.38 108 ILE A O 1
ATOM 835 N N . THR A 1 109 ? -20.930 -4.732 20.425 1.00 94.88 109 THR A N 1
ATOM 836 C CA . THR A 1 109 ? -21.711 -5.190 19.260 1.00 94.88 109 THR A CA 1
ATOM 837 C C . THR A 1 109 ? -22.121 -4.058 18.323 1.00 94.88 109 THR A C 1
ATOM 839 O O . THR A 1 109 ? -22.607 -4.311 17.226 1.00 94.88 109 THR A O 1
ATOM 842 N N . ARG A 1 110 ? -21.917 -2.809 18.747 1.00 93.44 110 ARG A N 1
ATOM 843 C CA . ARG A 1 110 ? -22.217 -1.592 17.994 1.00 93.44 110 ARG A CA 1
ATOM 844 C C . ARG A 1 110 ? -21.254 -0.469 18.397 1.00 93.44 110 ARG A C 1
ATOM 846 O O . ARG A 1 110 ? -20.620 -0.587 19.454 1.00 93.44 110 ARG A O 1
ATOM 853 N N . PRO A 1 111 ? -21.099 0.584 17.581 1.00 92.56 111 PRO A N 1
ATOM 854 C CA . PRO A 1 111 ? -20.035 1.560 17.785 1.00 92.56 111 PRO A CA 1
ATOM 855 C C . PRO A 1 111 ? -20.102 2.318 19.118 1.00 92.56 111 PRO A C 1
ATOM 857 O O . PRO A 1 111 ? -19.063 2.619 19.702 1.00 92.56 111 PRO A O 1
ATOM 860 N N . GLU A 1 112 ? -21.291 2.535 19.681 1.00 92.88 112 GLU A N 1
ATOM 861 C CA . GLU A 1 112 ? -21.478 3.253 20.952 1.00 92.88 112 GLU A CA 1
ATOM 862 C C . GLU A 1 112 ? -20.844 2.506 22.135 1.00 92.88 112 GLU A C 1
ATOM 864 O O . GLU A 1 112 ? -20.463 3.109 23.137 1.00 92.88 112 GLU A O 1
ATOM 869 N N . HIS A 1 113 ? -20.672 1.185 22.022 1.00 95.38 113 HIS A N 1
ATOM 870 C CA . HIS A 1 113 ? -20.012 0.376 23.050 1.00 95.38 113 HIS A CA 1
ATOM 871 C C . HIS A 1 113 ? -18.498 0.607 23.122 1.00 95.38 113 HIS A C 1
ATOM 873 O O . HIS A 1 113 ? -17.847 0.112 24.045 1.00 95.38 113 HIS A O 1
ATOM 879 N N . LEU A 1 114 ? -17.922 1.340 22.164 1.00 93.88 114 LEU A N 1
ATOM 880 C CA . LEU A 1 114 ? -16.506 1.700 22.158 1.00 93.88 114 LEU A CA 1
ATOM 881 C C . LEU A 1 114 ? -16.185 2.858 23.113 1.00 93.88 114 LEU A C 1
ATOM 883 O O . LEU A 1 114 ? -15.011 3.078 23.417 1.00 93.88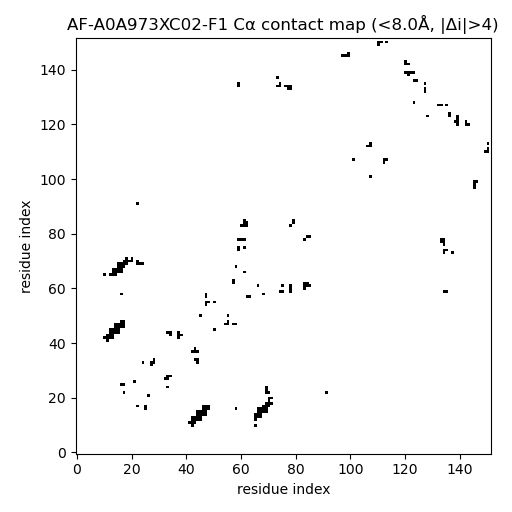 114 LEU A O 1
ATOM 887 N N . VAL A 1 115 ? -17.191 3.579 23.622 1.00 91.25 115 VAL A N 1
ATOM 888 C CA . VAL A 1 115 ? -16.986 4.672 24.583 1.00 91.25 115 VAL A CA 1
ATOM 889 C C . VAL A 1 115 ? -16.266 4.151 25.831 1.00 91.25 115 VAL A C 1
ATOM 891 O O . VAL A 1 115 ? -16.656 3.156 26.441 1.00 91.25 115 VAL A O 1
ATOM 894 N N . GLY A 1 116 ? -15.164 4.812 26.195 1.00 92.19 116 GLY A N 1
ATOM 895 C CA . GLY A 1 116 ? -14.324 4.428 27.334 1.00 92.19 116 GLY A CA 1
ATOM 896 C C . GLY A 1 116 ? -13.476 3.166 27.121 1.00 92.19 116 GLY A C 1
ATOM 897 O O . GLY A 1 116 ? -12.722 2.784 28.017 1.00 92.19 116 GLY A O 1
ATOM 898 N N . LYS A 1 117 ? -13.552 2.511 25.953 1.00 94.62 117 LYS A N 1
ATOM 899 C CA . LYS A 1 117 ? -12.707 1.356 25.625 1.00 94.62 117 LYS A CA 1
ATOM 900 C C . LYS A 1 117 ? -11.349 1.810 25.083 1.00 94.62 117 LYS A C 1
ATOM 902 O O . LYS A 1 117 ? -11.165 2.928 24.606 1.00 94.62 117 LYS A O 1
ATOM 907 N N . ARG A 1 118 ? -10.368 0.907 25.150 1.00 94.19 118 ARG A N 1
ATOM 908 C CA . ARG A 1 118 ? -9.016 1.123 24.615 1.00 94.19 118 ARG A CA 1
ATOM 909 C C . ARG A 1 118 ? -8.922 0.538 23.213 1.00 94.19 118 ARG A C 1
ATOM 911 O O . ARG A 1 118 ? -9.127 -0.659 23.036 1.00 94.19 118 ARG A O 1
ATOM 918 N N . LEU A 1 119 ? -8.570 1.374 22.244 1.00 92.38 119 LEU A N 1
ATOM 919 C CA . LEU A 1 119 ? -8.423 0.986 20.843 1.00 92.38 119 LEU A CA 1
ATOM 920 C C . LEU A 1 119 ? -6.941 0.788 20.502 1.00 92.38 119 LEU A C 1
ATOM 922 O O . LEU A 1 119 ? -6.095 1.609 20.864 1.00 92.38 119 LEU A O 1
ATOM 926 N N . ALA A 1 120 ? -6.616 -0.323 19.842 1.00 93.31 120 ALA A N 1
ATOM 927 C CA . ALA A 1 120 ? -5.240 -0.691 19.523 1.00 93.31 120 ALA A CA 1
ATOM 928 C C . ALA A 1 120 ? -4.720 0.094 18.312 1.00 93.31 120 ALA A C 1
ATOM 930 O O . ALA A 1 120 ? -5.130 -0.138 17.183 1.00 93.31 120 ALA A O 1
ATOM 931 N N . LEU A 1 121 ? -3.764 0.992 18.527 1.00 92.25 121 LEU A N 1
ATOM 932 C CA . LEU A 1 121 ? -3.206 1.812 17.458 1.00 92.25 121 LEU A CA 1
ATOM 933 C C . LEU A 1 121 ? -1.756 1.407 17.166 1.00 92.25 121 LEU A C 1
ATOM 935 O O . LEU A 1 121 ? -0.927 1.497 18.074 1.00 92.25 121 LEU A O 1
ATOM 939 N N . PRO A 1 122 ? -1.412 1.005 15.925 1.00 90.31 122 PRO A N 1
ATOM 940 C CA . PRO A 1 122 ? -0.029 0.713 15.572 1.00 90.31 122 PRO A CA 1
ATOM 941 C C . PRO A 1 122 ? 0.895 1.899 15.869 1.00 90.31 122 PRO A C 1
ATOM 943 O O . PRO A 1 122 ? 0.611 3.041 15.494 1.00 90.31 122 PRO A O 1
ATOM 946 N N . ALA A 1 123 ? 2.010 1.632 16.545 1.00 89.50 123 ALA A N 1
ATOM 947 C CA . ALA A 1 123 ? 3.027 2.643 16.790 1.00 89.50 123 ALA A CA 1
ATOM 948 C C . ALA A 1 123 ? 3.690 3.071 15.472 1.00 89.50 123 ALA A C 1
ATOM 950 O O . ALA A 1 123 ? 3.739 2.320 14.496 1.00 89.50 123 ALA A O 1
ATOM 951 N N . PHE A 1 124 ? 4.228 4.288 15.446 1.00 86.06 124 PHE A N 1
ATOM 952 C CA . PHE A 1 124 ? 5.147 4.662 14.378 1.00 86.06 124 PHE A CA 1
ATOM 953 C C . PHE A 1 124 ? 6.434 3.845 14.498 1.00 86.06 124 PHE A C 1
ATOM 955 O O . PHE A 1 124 ? 6.918 3.594 15.602 1.00 86.06 124 PHE A O 1
ATOM 962 N N . ARG A 1 125 ? 7.017 3.464 13.360 1.00 84.50 125 ARG A N 1
ATOM 963 C CA . ARG A 1 125 ? 8.349 2.856 13.341 1.00 84.50 125 ARG A CA 1
ATOM 964 C C . ARG A 1 125 ? 9.381 3.955 13.593 1.00 84.50 125 ARG A C 1
ATOM 966 O O . ARG A 1 125 ? 9.349 4.989 12.929 1.00 84.50 125 ARG A O 1
ATOM 973 N N . ALA A 1 126 ? 10.294 3.722 14.536 1.00 87.06 126 ALA A N 1
ATOM 974 C CA . ALA A 1 126 ? 11.307 4.704 14.932 1.00 87.06 126 ALA A CA 1
ATOM 975 C C . ALA A 1 126 ? 12.176 5.163 13.748 1.00 87.06 126 ALA A C 1
ATOM 977 O O . ALA A 1 126 ? 12.464 6.347 13.607 1.00 87.06 126 ALA A O 1
ATOM 978 N N . GLU A 1 127 ? 12.521 4.238 12.853 1.00 83.38 127 GLU A N 1
ATOM 979 C CA . GLU A 1 127 ? 13.276 4.526 11.633 1.00 83.38 127 GLU A CA 1
ATOM 980 C C . GLU A 1 127 ? 12.530 5.481 10.687 1.00 83.38 127 GLU A C 1
ATOM 982 O O . GLU A 1 127 ? 13.123 6.424 10.168 1.00 83.38 127 GLU A O 1
ATOM 987 N N . ASP A 1 128 ? 11.223 5.277 10.495 1.00 80.00 128 ASP A N 1
ATOM 988 C CA . ASP A 1 128 ? 10.423 6.116 9.597 1.00 80.00 128 ASP A CA 1
ATOM 989 C C . ASP A 1 128 ? 10.289 7.546 10.152 1.00 80.00 128 ASP A C 1
ATOM 991 O O . ASP A 1 128 ? 10.248 8.503 9.379 1.00 80.00 128 ASP A O 1
ATOM 995 N N . ILE A 1 129 ? 10.284 7.702 11.485 1.00 83.62 129 ILE A N 1
ATOM 996 C CA . ILE A 1 129 ? 10.379 9.012 12.148 1.00 83.62 129 ILE A CA 1
ATOM 997 C C . ILE A 1 129 ? 11.751 9.635 11.886 1.00 83.62 129 ILE A C 1
ATOM 999 O O . ILE A 1 129 ? 11.819 10.768 11.414 1.00 83.62 129 ILE A O 1
ATOM 1003 N N . ALA A 1 130 ? 12.832 8.901 12.167 1.00 85.00 130 ALA A N 1
ATOM 1004 C CA . ALA A 1 130 ? 14.200 9.402 12.042 1.00 85.00 130 ALA A CA 1
ATOM 1005 C C . ALA A 1 130 ? 14.540 9.833 10.606 1.00 85.00 130 ALA A C 1
ATOM 1007 O O . ALA A 1 130 ? 15.200 10.846 10.399 1.00 85.00 130 ALA A O 1
ATOM 1008 N N . GLN A 1 131 ? 14.050 9.090 9.613 1.00 78.94 131 GLN A N 1
ATOM 1009 C CA . GLN A 1 131 ? 14.266 9.365 8.191 1.00 78.94 131 GLN A CA 1
ATOM 1010 C C . GLN A 1 131 ? 13.181 10.277 7.586 1.00 78.94 131 GLN A C 1
ATOM 1012 O O . GLN A 1 131 ? 13.240 10.583 6.398 1.00 78.94 131 GLN A O 1
ATOM 1017 N N . ASN A 1 132 ? 12.168 10.681 8.368 1.00 74.69 132 ASN A N 1
ATOM 1018 C CA . ASN A 1 132 ? 10.974 11.408 7.911 1.00 74.69 132 ASN A CA 1
ATOM 1019 C C . ASN A 1 132 ? 10.301 10.762 6.676 1.00 74.69 132 ASN A C 1
ATOM 1021 O O . ASN A 1 132 ? 9.746 11.444 5.809 1.00 74.69 132 ASN A O 1
ATOM 1025 N N . ARG A 1 133 ? 10.325 9.425 6.597 1.00 71.31 133 ARG A N 1
ATOM 1026 C CA . ARG A 1 1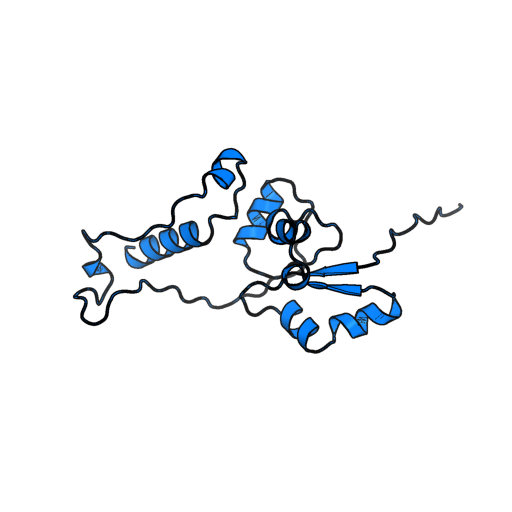33 ? 9.712 8.657 5.508 1.00 71.31 133 ARG A CA 1
ATOM 1027 C C . ARG A 1 133 ? 8.222 8.486 5.768 1.00 71.31 133 ARG A C 1
ATOM 1029 O O . ARG A 1 133 ? 7.771 7.562 6.446 1.00 71.31 133 ARG A O 1
ATOM 1036 N N . ARG A 1 134 ? 7.424 9.400 5.219 1.00 63.28 134 ARG A N 1
ATOM 1037 C CA . ARG A 1 134 ? 5.956 9.322 5.272 1.00 63.28 134 ARG A CA 1
ATOM 1038 C C . ARG A 1 134 ? 5.492 8.260 4.266 1.00 63.28 134 ARG A C 1
ATOM 1040 O O . ARG A 1 134 ? 6.032 8.189 3.172 1.00 63.28 134 ARG A O 1
ATOM 1047 N N . GLY A 1 135 ? 4.537 7.405 4.636 1.00 65.81 135 GLY A N 1
ATOM 1048 C CA . GLY A 1 135 ? 3.985 6.353 3.758 1.00 65.81 135 GLY A CA 1
ATOM 1049 C C . GLY A 1 135 ? 4.050 4.933 4.325 1.00 65.81 135 GLY A C 1
ATOM 1050 O O . GLY A 1 135 ? 3.210 4.106 4.000 1.00 65.81 135 GLY A O 1
ATOM 1051 N N . ARG A 1 136 ? 4.952 4.643 5.267 1.00 73.12 136 ARG A N 1
ATOM 1052 C CA . ARG A 1 136 ? 5.072 3.299 5.878 1.00 73.12 136 ARG A CA 1
ATOM 1053 C C . ARG A 1 136 ? 4.198 3.093 7.125 1.00 73.12 136 ARG A C 1
ATOM 1055 O O . ARG A 1 136 ? 4.221 2.037 7.745 1.00 73.12 136 ARG A O 1
ATOM 1062 N N . SER A 1 137 ? 3.366 4.079 7.460 1.00 79.81 137 SER A N 1
ATOM 1063 C CA . SER A 1 137 ? 2.431 4.081 8.595 1.00 79.81 137 SER A CA 1
ATOM 1064 C C . SER A 1 137 ? 0.978 3.781 8.190 1.00 79.81 137 SER A C 1
ATOM 1066 O O . SER A 1 137 ? 0.043 4.189 8.882 1.00 79.81 137 SER A O 1
ATOM 1068 N N . ILE A 1 138 ? 0.779 3.048 7.086 1.00 80.56 138 ILE A N 1
ATOM 1069 C CA . ILE A 1 138 ? -0.537 2.723 6.511 1.00 80.56 138 ILE A CA 1
ATOM 1070 C C . ILE A 1 138 ? -1.515 2.147 7.532 1.00 80.56 138 ILE A C 1
ATOM 1072 O O . ILE A 1 138 ? -2.593 2.700 7.729 1.00 80.56 138 ILE A O 1
ATOM 1076 N N . ALA A 1 139 ? -1.099 1.106 8.255 1.00 85.31 139 ALA A N 1
ATOM 1077 C CA . ALA A 1 139 ? -1.945 0.422 9.226 1.00 85.31 139 ALA A CA 1
ATOM 1078 C C . ALA A 1 139 ? -2.405 1.371 10.337 1.00 85.31 139 ALA A C 1
ATOM 1080 O O . ALA A 1 139 ? -3.549 1.314 10.785 1.00 85.31 139 ALA A O 1
ATOM 1081 N N . ARG A 1 140 ? -1.533 2.299 10.745 1.00 89.94 140 ARG A N 1
ATOM 1082 C CA . ARG A 1 140 ? -1.862 3.322 11.734 1.00 89.94 140 ARG A CA 1
ATOM 1083 C C . ARG A 1 140 ? -2.877 4.327 11.188 1.00 89.94 140 ARG A C 1
ATOM 1085 O O . ARG A 1 140 ? -3.832 4.658 11.887 1.00 89.94 140 ARG A O 1
ATOM 1092 N N . GLY A 1 141 ? -2.652 4.829 9.973 1.00 86.88 141 GLY A N 1
ATOM 1093 C CA . GLY A 1 141 ? -3.551 5.777 9.309 1.00 86.88 141 GLY A CA 1
ATOM 1094 C C . GLY A 1 141 ? -4.946 5.191 9.106 1.00 86.88 141 GLY A C 1
ATOM 1095 O O . GLY A 1 141 ? -5.928 5.805 9.519 1.00 86.88 141 GLY A O 1
ATOM 1096 N N . MET A 1 142 ? -5.017 3.968 8.576 1.00 88.00 142 MET A N 1
ATOM 1097 C CA . MET A 1 142 ? -6.273 3.235 8.410 1.00 88.00 142 MET A CA 1
ATOM 1098 C C . MET A 1 142 ? -6.959 2.999 9.757 1.00 88.00 142 MET A C 1
ATOM 1100 O O . MET A 1 142 ? -8.138 3.302 9.889 1.00 88.00 142 MET A O 1
ATOM 1104 N N . SER A 1 143 ? -6.236 2.555 10.794 1.00 91.81 143 SER A N 1
ATOM 1105 C CA . SER A 1 143 ? -6.825 2.345 12.129 1.00 91.81 143 SER A CA 1
ATOM 1106 C C . SER A 1 143 ? -7.484 3.616 12.675 1.00 91.81 143 SER A C 1
ATOM 1108 O O . SER A 1 143 ? -8.628 3.567 13.117 1.00 91.81 143 SER A O 1
ATOM 1110 N N . LEU A 1 144 ? -6.808 4.772 12.583 1.00 91.69 144 LEU A N 1
ATOM 1111 C CA . LEU A 1 144 ? -7.393 6.052 12.997 1.00 91.69 144 LEU A CA 1
ATOM 1112 C C . LEU A 1 144 ? -8.638 6.425 12.189 1.00 91.69 144 LEU A C 1
ATOM 1114 O O . LEU A 1 144 ? -9.613 6.889 12.777 1.00 91.69 144 LEU A O 1
ATOM 1118 N N . ALA A 1 145 ? -8.601 6.253 10.866 1.00 89.94 145 ALA A N 1
ATOM 1119 C CA . ALA A 1 145 ? -9.739 6.557 10.004 1.00 89.94 145 ALA A CA 1
ATOM 1120 C C . ALA A 1 145 ? -10.953 5.685 10.356 1.00 89.94 145 ALA A C 1
ATOM 1122 O O . ALA A 1 145 ? -12.055 6.211 10.489 1.00 89.94 145 ALA A O 1
ATOM 1123 N N . GLY A 1 146 ? -10.739 4.392 10.612 1.00 91.31 146 GLY A N 1
ATOM 1124 C CA . GLY A 1 146 ? -11.795 3.479 11.050 1.00 91.31 146 GLY A CA 1
ATOM 1125 C C . GLY A 1 146 ? -12.370 3.835 12.415 1.00 91.31 146 GLY A C 1
ATOM 1126 O O . GLY A 1 146 ? -13.585 3.831 12.577 1.00 91.31 146 GLY A O 1
ATOM 1127 N N . TYR A 1 147 ? -11.530 4.201 13.389 1.00 92.00 147 TYR A N 1
ATOM 1128 C CA . TYR A 1 147 ? -12.016 4.652 14.699 1.00 92.00 147 TYR A CA 1
ATOM 1129 C C . TYR A 1 147 ? -12.812 5.939 14.593 1.00 92.00 147 TYR A C 1
ATOM 1131 O O . TYR A 1 147 ? -13.882 6.037 15.179 1.00 92.00 147 TYR A O 1
ATOM 1139 N N . LYS A 1 148 ? -12.322 6.903 13.809 1.00 90.62 148 LYS A N 1
ATOM 1140 C CA . LYS A 1 148 ? -13.066 8.128 13.535 1.00 90.62 148 LYS A CA 1
ATOM 1141 C C . LYS A 1 148 ? -14.411 7.812 12.887 1.00 90.62 148 LYS A C 1
ATOM 1143 O O . LYS A 1 148 ? -15.398 8.376 13.316 1.00 90.62 148 LYS A O 1
ATOM 1148 N N . GLY A 1 149 ? -14.448 6.929 11.889 1.00 90.38 149 GLY A N 1
ATOM 1149 C CA . GLY A 1 149 ? -15.682 6.558 11.196 1.00 90.38 149 GLY A CA 1
ATOM 1150 C C . GLY A 1 149 ? -16.689 5.833 12.089 1.00 90.38 149 GLY A C 1
ATOM 1151 O O . GLY A 1 149 ? -17.875 6.108 12.001 1.00 90.38 149 GLY A O 1
ATOM 1152 N N . ALA A 1 150 ? -16.226 4.947 12.975 1.00 89.19 150 ALA A N 1
ATOM 1153 C CA . ALA A 1 150 ? -17.096 4.251 13.921 1.00 89.19 150 ALA A CA 1
ATOM 1154 C C . ALA A 1 150 ? -17.629 5.176 15.031 1.00 89.19 150 ALA A C 1
ATOM 1156 O O . ALA A 1 150 ? -18.717 4.952 15.538 1.00 89.19 150 ALA A O 1
ATOM 1157 N N . LEU A 1 151 ? -16.857 6.189 15.430 1.00 84.69 151 LEU A N 1
ATOM 1158 C CA . LEU A 1 151 ? -17.208 7.111 16.516 1.00 84.69 151 LEU A CA 1
ATOM 1159 C C . LEU A 1 151 ? -17.834 8.432 16.028 1.00 84.69 151 LEU A C 1
ATOM 1161 O O . LEU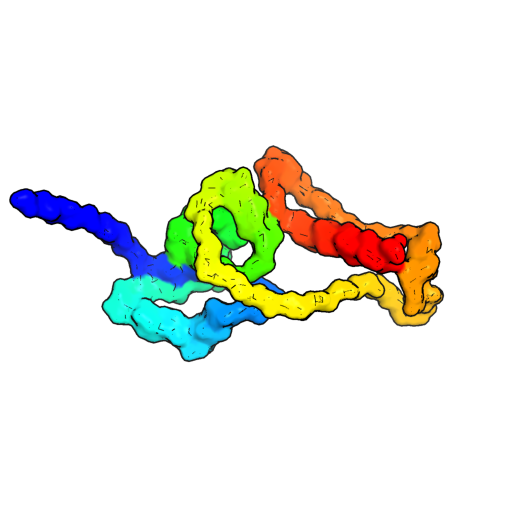 A 1 151 ? -18.020 9.329 16.851 1.00 84.69 151 LEU A O 1
ATOM 1165 N N . ALA A 1 152 ? -18.056 8.581 14.718 1.00 82.00 152 ALA A N 1
ATOM 1166 C CA . ALA A 1 152 ? -18.601 9.792 14.100 1.00 82.00 152 ALA A CA 1
ATOM 1167 C C . ALA A 1 152 ? -20.113 9.933 14.300 1.00 82.00 152 ALA A C 1
ATOM 1169 O O . ALA A 1 152 ? -20.801 8.895 14.418 1.00 82.00 152 ALA A O 1
#

Mean predicted aligned error: 6.75 Å

Foldseek 3Di:
DDPDPDPDPLQQEQEEEDDPDDDPVVVCVVVCNVVVVCVVSNYHYYYCVVVDDPSVCCVQLVQPPRYDYDDDCLRVVLSVVVPRPDDDDDDDDDDDDDDDDDDPPDPPDALVVCVVPDQDADDDDPVCVVVVRGRPRVRRVSSVVVNVVRND

Solvent-accessible surface area (backbone atoms only — not comparable to full-atom values): 9811 Å² total; per-residue (Å²): 135,84,80,79,78,75,80,73,78,83,64,60,49,42,35,32,49,80,48,106,58,99,37,71,69,56,50,36,48,75,72,41,51,52,48,62,70,30,47,85,73,64,28,41,73,46,48,38,80,79,71,34,73,80,61,38,56,37,78,54,49,51,71,53,88,51,56,50,77,60,65,72,61,62,35,56,55,35,19,43,73,73,65,31,86,74,80,90,87,79,86,82,91,75,93,79,88,85,84,87,87,75,63,90,89,52,88,61,83,54,58,78,58,50,67,94,58,88,78,90,69,64,75,82,56,68,64,39,61,78,68,67,50,61,42,84,52,52,70,33,53,52,47,51,52,51,51,50,63,52,71,101

Radius of gyration: 20.74 Å; Cα contacts (8 Å, |Δi|>4): 136; chains: 1; bounding box: 43×34×68 Å